Protein AF-A0A7N0SZL1-F1 (afdb_monomer)

Secondary structure (DSSP, 8-state):
----TTS-EE-HHHHHHHHHHHHH---SEEEEEEEGGGTEEEEEEEE-TT--HHHHHHTS-SSS-EEEEEEEEEE-TTS-EEEEEEEEEE-------

Radius of gyration: 15.16 Å; Cα contacts (8 Å, |Δi|>4): 162; chains: 1; bounding box: 48×30×41 Å

pLDDT: mean 91.43, std 12.47, range [45.03, 98.75]

Sequence (97 aa):
MANAVSGMAVNDECKLKFLELKAKRTYRFIVFKIDESVQQVRVEKLGGPDETYEDFSASLPADQCRYAVYDFNFITAENCQKSKIFFVSWYVITINA

Foldseek 3Di:
DPDDPPQQAEDVVVVVVVCCCVPPVQFQKWKWDQPVVNSYIDTPDTHGPPHDVVNVVVVQDQPDKIKMWGWDWDADPVRDIDTDIDIDTGDHDDDPD

Structure (mmCIF, N/CA/C/O backbone):
data_AF-A0A7N0SZL1-F1
#
_entry.id   AF-A0A7N0SZL1-F1
#
loop_
_atom_site.group_PDB
_atom_site.id
_atom_site.type_symbol
_atom_site.label_atom_id
_atom_site.label_alt_id
_atom_site.label_comp_id
_atom_site.label_asym_id
_atom_site.label_entity_id
_atom_site.label_seq_id
_atom_site.pdbx_PDB_ins_code
_atom_site.Cartn_x
_atom_site.Cartn_y
_atom_site.Cartn_z
_atom_site.occupancy
_atom_site.B_iso_or_equiv
_atom_site.auth_seq_id
_atom_site.auth_comp_id
_atom_site.auth_asym_id
_atom_site.auth_atom_id
_atom_site.pdbx_PDB_model_num
ATOM 1 N N . MET A 1 1 ? 5.135 14.121 16.309 1.00 45.03 1 MET A N 1
ATOM 2 C CA . MET A 1 1 ? 3.694 14.430 16.271 1.00 45.03 1 MET A CA 1
ATOM 3 C C . MET A 1 1 ? 3.317 14.807 14.850 1.00 45.03 1 MET A C 1
ATOM 5 O O . MET A 1 1 ? 3.878 15.759 14.323 1.00 45.03 1 MET A O 1
ATOM 9 N N . ALA A 1 2 ? 2.474 14.008 14.197 1.00 46.91 2 ALA A N 1
ATOM 10 C CA . ALA A 1 2 ? 1.852 14.385 12.932 1.00 46.91 2 ALA A CA 1
ATOM 11 C C . ALA A 1 2 ? 0.557 15.132 13.274 1.00 46.91 2 ALA A C 1
ATOM 13 O O . ALA A 1 2 ? -0.339 14.556 13.884 1.00 46.91 2 ALA A O 1
ATOM 14 N N . ASN A 1 3 ? 0.494 16.424 12.957 1.00 50.78 3 ASN A N 1
ATOM 15 C CA . ASN A 1 3 ? -0.671 17.249 13.260 1.00 50.78 3 ASN A CA 1
ATOM 16 C C . ASN A 1 3 ? -1.766 16.966 12.227 1.00 50.78 3 ASN A C 1
ATOM 18 O O . ASN A 1 3 ? -1.661 17.398 11.081 1.00 50.78 3 ASN A O 1
ATOM 22 N N . ALA A 1 4 ? -2.810 16.246 12.634 1.00 53.69 4 ALA A N 1
ATOM 23 C CA . ALA A 1 4 ? -4.051 16.159 11.882 1.00 53.69 4 ALA A CA 1
ATOM 24 C C . ALA A 1 4 ? -5.002 17.260 12.357 1.00 53.69 4 ALA A C 1
ATOM 26 O O . ALA A 1 4 ? -5.393 17.303 13.520 1.00 53.69 4 ALA A O 1
ATOM 27 N N . VAL A 1 5 ? -5.371 18.155 11.444 1.00 57.47 5 VAL A N 1
ATOM 28 C CA . VAL A 1 5 ? -6.250 19.309 11.706 1.00 57.47 5 VAL A CA 1
ATOM 29 C C . VAL A 1 5 ? -7.720 18.888 11.931 1.00 57.47 5 VAL A C 1
ATOM 31 O O . VAL A 1 5 ? -8.530 19.702 12.355 1.00 57.47 5 VAL A O 1
ATOM 34 N N . SER A 1 6 ? -8.071 17.610 11.718 1.00 61.25 6 SER A N 1
ATOM 35 C CA . SER A 1 6 ? -9.443 17.073 11.797 1.00 61.25 6 SER A CA 1
ATOM 36 C C . SER A 1 6 ? -9.721 16.112 12.968 1.00 61.25 6 SER A C 1
ATOM 38 O O . SER A 1 6 ? -10.780 15.493 12.997 1.00 61.25 6 SER A O 1
ATOM 40 N N . GLY A 1 7 ? -8.791 15.936 13.915 1.00 77.06 7 GLY A N 1
ATOM 41 C C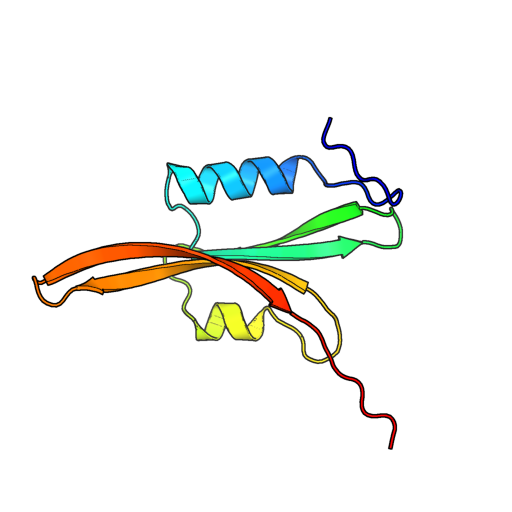A . GLY A 1 7 ? -8.938 14.973 15.025 1.00 77.06 7 GLY A CA 1
ATOM 42 C C . GLY A 1 7 ? -8.642 13.509 14.660 1.00 77.06 7 GLY A C 1
ATOM 43 O O . GLY A 1 7 ? -8.568 12.665 15.544 1.00 77.06 7 GLY A O 1
ATOM 44 N N . MET A 1 8 ? -8.400 13.207 13.379 1.00 87.69 8 MET A N 1
ATOM 45 C CA . MET A 1 8 ? -8.017 11.873 12.906 1.00 87.69 8 MET A CA 1
ATOM 46 C C . MET A 1 8 ? -6.512 11.636 13.092 1.00 87.69 8 MET A C 1
ATOM 48 O O . MET A 1 8 ? -5.701 12.136 12.314 1.00 87.69 8 MET A O 1
ATOM 52 N N . ALA A 1 9 ? -6.110 10.875 14.106 1.00 92.06 9 ALA A N 1
ATOM 53 C CA . ALA A 1 9 ? -4.704 10.561 14.340 1.00 92.06 9 ALA A CA 1
ATOM 54 C C . ALA A 1 9 ? -4.135 9.648 13.237 1.00 92.06 9 ALA A C 1
ATOM 56 O O . ALA A 1 9 ? -4.851 8.884 12.598 1.00 92.06 9 ALA A O 1
ATOM 57 N N . VAL A 1 10 ? -2.820 9.667 13.032 1.00 94.69 10 VAL A N 1
ATOM 58 C CA . VAL A 1 10 ? -2.136 8.672 12.191 1.00 94.69 10 VAL A CA 1
ATOM 59 C C . VAL A 1 10 ? -1.330 7.776 13.112 1.00 94.69 10 VAL A C 1
ATOM 61 O O . VAL A 1 10 ? -0.547 8.275 13.918 1.00 94.69 10 VAL A O 1
ATOM 64 N N . ASN A 1 11 ? -1.536 6.463 13.028 1.00 96.62 11 ASN A N 1
ATOM 65 C CA . ASN A 1 11 ? -0.718 5.516 13.771 1.00 96.62 11 ASN A CA 1
ATOM 66 C C . ASN A 1 11 ? 0.743 5.615 13.305 1.00 96.62 11 ASN A C 1
ATOM 68 O O . ASN A 1 11 ? 1.007 5.651 12.100 1.00 96.62 11 ASN A O 1
ATOM 72 N N . ASP A 1 12 ? 1.694 5.656 14.241 1.00 96.38 12 ASP A N 1
ATOM 73 C CA . ASP A 1 12 ? 3.120 5.800 13.922 1.00 96.38 12 ASP A CA 1
ATOM 74 C C . ASP A 1 12 ? 3.638 4.671 13.016 1.00 96.38 12 ASP A C 1
ATOM 76 O O . ASP A 1 12 ? 4.531 4.900 12.192 1.00 96.38 12 ASP A O 1
ATOM 80 N N . GLU A 1 13 ? 3.029 3.483 13.082 1.00 97.31 13 GLU A N 1
ATOM 81 C CA . GLU A 1 13 ? 3.331 2.372 12.182 1.00 97.31 13 GLU A CA 1
ATOM 82 C C . GLU A 1 13 ? 3.150 2.759 10.708 1.00 97.31 13 GLU A C 1
ATOM 84 O O . GLU A 1 13 ? 3.987 2.401 9.881 1.00 97.31 13 GLU A O 1
ATOM 89 N N . CYS A 1 14 ? 2.145 3.572 10.364 1.00 97.75 14 CYS A N 1
ATOM 90 C CA . CYS A 1 14 ? 1.924 4.012 8.985 1.00 97.75 14 CYS A CA 1
ATOM 91 C C . CYS A 1 14 ? 3.150 4.748 8.427 1.00 97.75 14 CYS A C 1
ATOM 93 O O . CYS A 1 14 ? 3.580 4.507 7.296 1.00 97.75 14 CYS A O 1
ATOM 95 N N . LYS A 1 15 ? 3.753 5.619 9.247 1.00 95.88 15 LYS A N 1
ATOM 96 C CA . LYS A 1 15 ? 4.968 6.352 8.884 1.00 95.88 15 LYS A CA 1
ATOM 97 C C . LYS A 1 15 ? 6.171 5.417 8.799 1.00 95.88 15 LYS A C 1
ATOM 99 O O . LYS A 1 15 ? 6.948 5.533 7.853 1.00 95.88 15 LYS A O 1
ATOM 104 N N . LEU A 1 16 ? 6.328 4.509 9.762 1.00 97.88 16 LEU A N 1
ATOM 105 C CA . LEU A 1 16 ? 7.433 3.547 9.773 1.00 97.88 16 LEU A CA 1
ATOM 106 C C . LEU A 1 16 ? 7.406 2.662 8.521 1.00 97.88 16 LEU A C 1
ATOM 108 O O . LEU A 1 16 ? 8.409 2.578 7.814 1.00 97.88 16 LEU A O 1
ATOM 112 N N . LYS A 1 17 ? 6.246 2.092 8.180 1.00 98.12 17 LYS A N 1
ATOM 113 C CA . LYS A 1 17 ? 6.084 1.229 7.004 1.00 98.12 17 LYS A CA 1
ATOM 114 C C . LYS A 1 17 ? 6.264 1.980 5.691 1.00 98.12 17 LYS A C 1
ATOM 116 O O . LYS A 1 17 ? 6.931 1.471 4.791 1.00 98.12 17 LYS A O 1
ATOM 121 N N . PHE A 1 18 ? 5.780 3.218 5.593 1.00 97.69 18 PHE A N 1
ATOM 122 C CA . PHE A 1 18 ? 6.066 4.061 4.432 1.00 97.69 18 PHE A CA 1
ATOM 123 C C . PHE A 1 18 ? 7.568 4.343 4.265 1.00 97.69 18 PHE A C 1
ATOM 125 O O . PHE A 1 18 ? 8.088 4.278 3.150 1.00 97.69 18 PHE A O 1
ATOM 132 N N . LEU A 1 19 ? 8.284 4.637 5.358 1.00 97.12 19 LEU A N 1
ATOM 133 C CA . LEU A 1 19 ? 9.732 4.858 5.316 1.00 97.12 19 LEU A CA 1
ATOM 134 C C . LEU A 1 19 ? 10.497 3.582 4.934 1.00 97.12 19 LEU A C 1
ATOM 136 O O . LEU A 1 19 ? 11.444 3.670 4.153 1.00 97.12 19 LEU A O 1
ATOM 140 N N . GLU A 1 20 ? 10.073 2.413 5.422 1.00 96.75 20 GLU A N 1
ATOM 141 C CA . GLU A 1 20 ? 10.613 1.111 5.009 1.00 96.75 20 GLU A CA 1
ATOM 142 C C . GLU A 1 20 ? 10.433 0.879 3.501 1.00 96.75 20 GLU A C 1
ATOM 144 O O . GLU A 1 20 ? 11.422 0.622 2.812 1.00 96.75 20 GLU A O 1
ATOM 149 N N . LEU A 1 21 ? 9.219 1.067 2.964 1.00 96.50 21 LEU A N 1
ATOM 150 C CA . LEU A 1 21 ? 8.954 0.972 1.522 1.00 96.50 21 LEU A CA 1
ATOM 151 C C . LEU A 1 21 ? 9.844 1.941 0.737 1.00 96.50 21 LEU A C 1
ATOM 153 O O . LEU A 1 21 ? 10.546 1.532 -0.185 1.00 96.50 21 LEU A O 1
ATOM 157 N N . LYS A 1 22 ? 9.866 3.221 1.124 1.00 94.81 22 LYS A N 1
ATOM 158 C CA . LYS A 1 22 ? 10.594 4.269 0.396 1.00 94.81 22 LYS A CA 1
ATOM 159 C C . LYS A 1 22 ? 12.105 4.033 0.370 1.00 94.81 22 LYS A C 1
ATOM 161 O O . LYS A 1 22 ? 12.736 4.281 -0.656 1.00 94.81 22 LYS A O 1
ATOM 166 N N . ALA A 1 23 ? 12.686 3.616 1.495 1.00 95.56 23 ALA A N 1
ATOM 167 C CA . ALA A 1 23 ? 14.133 3.475 1.631 1.00 95.56 23 ALA A CA 1
ATOM 168 C C . ALA A 1 23 ? 14.640 2.104 1.173 1.00 95.56 23 ALA A C 1
ATOM 170 O O . ALA A 1 23 ? 15.685 2.022 0.533 1.00 95.56 23 ALA A O 1
ATOM 171 N N . LYS A 1 24 ? 13.918 1.033 1.517 1.00 94.12 24 LYS A N 1
ATOM 172 C CA . LYS A 1 24 ? 14.385 -0.349 1.350 1.00 94.12 24 LYS A CA 1
ATOM 173 C C . LYS A 1 24 ? 13.637 -1.124 0.272 1.00 94.12 24 LYS A C 1
ATOM 175 O O . LYS A 1 24 ? 14.069 -2.222 -0.056 1.00 94.12 24 LYS A O 1
ATOM 180 N N . ARG A 1 25 ? 12.538 -0.584 -0.271 1.00 91.12 25 ARG A N 1
ATOM 181 C CA . ARG A 1 25 ? 11.708 -1.253 -1.291 1.00 91.12 25 ARG A CA 1
ATOM 182 C C . ARG A 1 25 ? 11.177 -2.613 -0.817 1.00 91.12 25 ARG A C 1
ATOM 184 O O . ARG A 1 25 ? 11.033 -3.538 -1.606 1.00 91.12 25 ARG A O 1
ATOM 191 N N . THR A 1 26 ? 10.901 -2.731 0.486 1.00 91.50 26 THR A N 1
ATOM 192 C CA . THR A 1 26 ? 10.477 -3.981 1.148 1.00 91.50 26 THR A CA 1
ATOM 193 C C . THR A 1 26 ? 9.049 -4.402 0.828 1.00 91.50 26 THR A C 1
ATOM 195 O O . THR A 1 26 ? 8.707 -5.561 1.029 1.00 91.50 26 THR A O 1
ATOM 198 N N . TYR A 1 27 ? 8.218 -3.473 0.356 1.00 96.56 27 TYR A N 1
ATOM 199 C CA . TYR A 1 27 ? 6.807 -3.704 0.064 1.00 96.56 27 TYR A CA 1
ATOM 200 C C . TYR A 1 27 ? 6.479 -3.162 -1.329 1.00 96.56 27 TYR A C 1
ATOM 202 O O . TYR A 1 27 ? 6.963 -2.088 -1.694 1.00 96.56 27 TYR A O 1
ATOM 210 N N . ARG A 1 28 ? 5.641 -3.875 -2.091 1.00 96.69 28 ARG A N 1
ATOM 211 C CA . ARG A 1 28 ? 5.064 -3.373 -3.35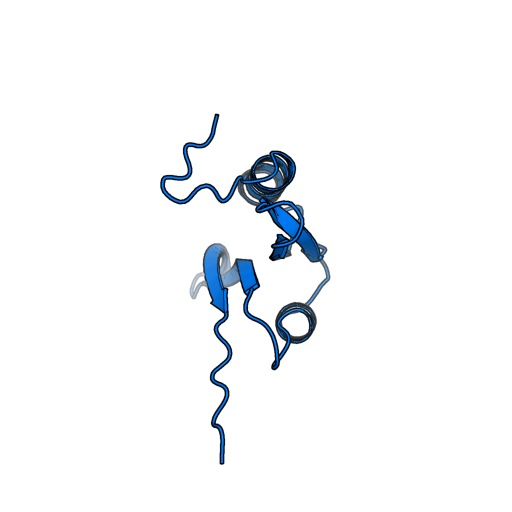1 1.00 96.69 28 ARG A CA 1
ATOM 212 C C . ARG A 1 28 ? 3.985 -2.343 -3.098 1.00 96.69 28 ARG A C 1
ATOM 214 O O . ARG A 1 28 ? 3.880 -1.369 -3.838 1.00 96.69 28 ARG A O 1
ATOM 221 N N . PHE A 1 29 ? 3.211 -2.535 -2.038 1.00 98.50 29 PHE A N 1
ATOM 222 C CA . PHE A 1 29 ? 2.187 -1.589 -1.640 1.00 98.50 29 PHE A CA 1
ATOM 223 C C . PHE A 1 29 ? 1.924 -1.620 -0.141 1.00 98.50 29 PHE A C 1
ATOM 225 O O . PHE A 1 29 ? 2.273 -2.565 0.562 1.00 98.50 29 PHE A O 1
ATOM 232 N N . ILE A 1 30 ? 1.291 -0.564 0.349 1.00 98.75 30 ILE A N 1
ATOM 233 C CA . ILE A 1 30 ? 0.757 -0.467 1.703 1.00 98.75 30 ILE A CA 1
ATOM 234 C C . ILE A 1 30 ? -0.675 0.024 1.566 1.00 98.75 30 ILE A C 1
ATOM 236 O O . ILE A 1 30 ? -0.889 1.068 0.951 1.00 98.75 30 ILE A O 1
ATOM 240 N N . VAL A 1 31 ? -1.635 -0.698 2.139 1.00 98.69 31 VAL A N 1
ATOM 241 C CA . VAL A 1 31 ? -3.024 -0.243 2.258 1.00 98.69 31 VAL A CA 1
ATOM 242 C C . VAL A 1 31 ? -3.243 0.278 3.668 1.00 98.69 31 VAL A C 1
ATOM 244 O O . VAL A 1 31 ? -2.863 -0.361 4.652 1.00 98.69 31 VAL A O 1
ATOM 247 N N . PHE A 1 32 ? -3.856 1.450 3.757 1.00 98.44 32 PHE A N 1
ATOM 248 C CA . PHE A 1 32 ? -4.247 2.104 4.990 1.00 98.44 32 PHE A CA 1
ATOM 249 C C . PHE A 1 32 ? -5.765 2.204 5.058 1.00 98.44 32 PHE A C 1
ATOM 251 O O . PHE A 1 32 ? -6.431 2.557 4.078 1.00 98.44 32 PHE A O 1
ATOM 258 N N . LYS A 1 33 ? -6.295 1.984 6.256 1.00 96.81 33 LYS A N 1
ATOM 259 C CA . LYS A 1 33 ? -7.703 2.207 6.570 1.00 96.81 33 LYS A CA 1
ATOM 260 C C . LYS A 1 33 ? -7.853 3.294 7.622 1.00 96.81 33 LYS A C 1
ATOM 262 O O . LYS A 1 33 ? -6.965 3.498 8.453 1.00 96.81 33 LYS A O 1
ATOM 267 N N . ILE A 1 34 ? -8.994 3.966 7.589 1.00 94.56 34 ILE A N 1
ATOM 268 C CA . ILE A 1 34 ? -9.452 4.800 8.693 1.00 94.56 34 ILE A CA 1
ATOM 269 C C . ILE A 1 34 ? -10.192 3.879 9.659 1.00 94.56 34 ILE A C 1
ATOM 271 O O . ILE A 1 34 ? -11.169 3.240 9.282 1.00 94.56 34 ILE A O 1
ATOM 275 N N . ASP A 1 35 ? -9.708 3.789 10.891 1.00 93.69 35 ASP A N 1
ATOM 276 C CA . ASP A 1 35 ? -10.422 3.144 11.982 1.00 93.69 35 ASP A CA 1
ATOM 277 C C . ASP A 1 35 ? -11.200 4.218 12.746 1.00 93.69 35 ASP A C 1
ATOM 279 O O . ASP A 1 35 ? -10.650 4.934 13.588 1.00 93.69 35 ASP A O 1
ATOM 283 N N . GLU A 1 36 ? -12.476 4.372 12.394 1.00 91.31 36 GLU A N 1
ATOM 284 C CA . GLU A 1 36 ? -13.352 5.393 12.977 1.00 91.31 36 GLU A CA 1
ATOM 285 C C . GLU A 1 36 ? -13.574 5.183 14.477 1.00 91.31 36 GLU A C 1
ATOM 287 O O . GLU A 1 36 ? -13.739 6.161 15.204 1.00 91.31 36 GLU A O 1
ATOM 292 N N . SER A 1 37 ? -13.498 3.936 14.959 1.00 92.50 37 SER A N 1
ATOM 293 C CA . SER A 1 37 ? -13.724 3.603 16.372 1.00 92.50 37 SER A CA 1
ATOM 294 C C . SER A 1 37 ? -12.707 4.263 17.306 1.00 92.50 37 SER A C 1
ATOM 296 O O . SER A 1 37 ? -13.029 4.625 18.436 1.00 92.50 37 SER A O 1
ATOM 298 N N . VAL A 1 38 ? -11.484 4.462 16.812 1.00 92.06 38 VAL A N 1
ATOM 299 C CA . VAL A 1 38 ? -10.378 5.097 17.538 1.00 92.06 38 VAL A CA 1
ATOM 300 C C . VAL A 1 38 ? -9.902 6.385 16.866 1.00 92.06 38 VAL A C 1
ATOM 302 O O . VAL A 1 38 ? -8.844 6.898 17.223 1.00 92.06 38 VAL 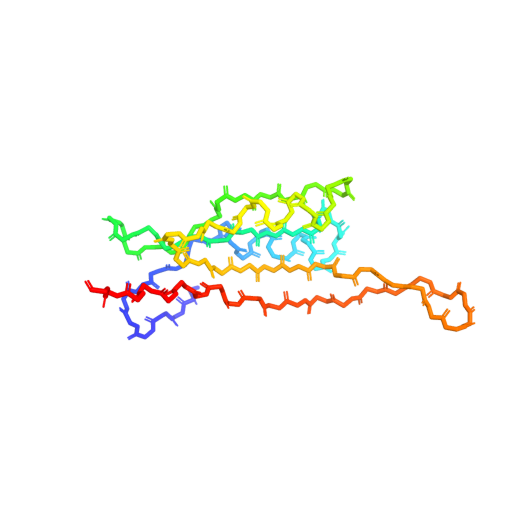A O 1
ATOM 305 N N . GLN A 1 39 ? -10.652 6.874 15.870 1.00 92.44 39 GLN A N 1
ATOM 306 C CA . GLN A 1 39 ? -10.301 8.017 15.024 1.00 92.44 39 GLN A CA 1
ATOM 307 C C . GLN A 1 39 ? -8.824 7.997 14.601 1.00 92.44 39 GLN A C 1
ATOM 309 O O . GLN A 1 39 ? -8.088 8.968 14.797 1.00 92.44 39 GLN A O 1
ATOM 314 N N . GLN A 1 40 ? -8.376 6.870 14.032 1.00 95.00 40 GLN A N 1
ATOM 315 C CA . GLN A 1 40 ? -6.978 6.693 13.651 1.00 95.00 40 GLN A CA 1
ATOM 316 C C . GLN A 1 40 ? -6.796 6.032 12.279 1.00 95.00 40 GLN A C 1
ATOM 318 O O . GLN A 1 40 ? -7.394 5.003 11.983 1.00 95.00 40 GLN A O 1
ATOM 323 N N . VAL A 1 41 ? -5.876 6.554 11.466 1.00 96.19 41 VAL A N 1
ATOM 324 C CA . VAL A 1 41 ? -5.372 5.875 10.263 1.00 96.19 41 VAL A CA 1
ATOM 325 C C . VAL A 1 41 ? -4.405 4.768 10.670 1.00 96.19 41 VAL A C 1
ATOM 327 O O . VAL A 1 41 ? -3.427 5.031 11.375 1.00 96.19 41 VAL A O 1
ATOM 330 N N . ARG A 1 42 ? -4.643 3.544 10.196 1.00 97.50 42 ARG A N 1
ATOM 33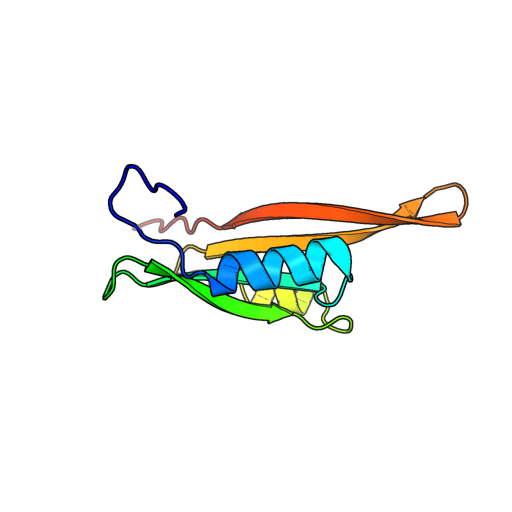1 C CA . ARG A 1 42 ? -3.834 2.355 10.501 1.00 97.50 42 ARG A CA 1
ATOM 332 C C . ARG A 1 42 ? -3.427 1.619 9.232 1.00 97.50 42 ARG A C 1
ATOM 334 O O . ARG A 1 42 ? -4.101 1.722 8.209 1.00 97.50 42 ARG A O 1
ATOM 341 N N . VAL A 1 43 ? -2.341 0.855 9.318 1.00 98.31 43 VAL A N 1
ATOM 342 C CA . VAL A 1 43 ? -1.978 -0.115 8.281 1.00 98.31 43 VAL A CA 1
ATOM 343 C C . VAL A 1 43 ? -3.032 -1.220 8.279 1.00 98.31 43 VAL A C 1
ATOM 345 O O . VAL A 1 43 ? -3.353 -1.785 9.321 1.00 98.31 43 VAL A O 1
ATOM 348 N N . GLU A 1 44 ? -3.593 -1.500 7.111 1.00 98.31 44 GLU A N 1
ATOM 349 C CA . GLU A 1 44 ? -4.493 -2.631 6.896 1.00 98.31 44 GLU A CA 1
ATOM 350 C C . GLU A 1 44 ? -3.750 -3.810 6.270 1.00 98.31 44 GLU A C 1
ATOM 352 O O . GLU A 1 44 ? -3.906 -4.940 6.725 1.00 98.31 44 GLU A O 1
ATOM 357 N N . LYS A 1 45 ? -2.913 -3.546 5.259 1.00 98.44 45 LYS A N 1
ATOM 358 C CA . LYS A 1 45 ? -2.135 -4.580 4.573 1.00 98.44 45 LYS A CA 1
ATOM 359 C C . LYS A 1 45 ? -0.778 -4.056 4.120 1.00 98.44 45 LYS A C 1
ATOM 361 O O . LYS A 1 45 ? -0.657 -2.921 3.656 1.00 98.44 45 LYS A O 1
ATOM 366 N N . LEU A 1 46 ? 0.228 -4.919 4.214 1.00 98.56 46 LEU A N 1
ATOM 367 C CA . LEU A 1 46 ? 1.535 -4.750 3.586 1.00 98.56 46 LEU A CA 1
ATOM 368 C C . LEU A 1 46 ? 1.634 -5.755 2.442 1.00 98.56 46 LEU A C 1
ATOM 370 O O . LEU A 1 46 ? 1.555 -6.954 2.686 1.00 98.56 46 LEU A O 1
ATOM 374 N N . GLY A 1 47 ? 1.777 -5.254 1.218 1.00 98.00 47 GLY A N 1
ATOM 375 C CA . GLY A 1 47 ? 1.986 -6.067 0.029 1.00 98.00 47 GLY A CA 1
ATOM 376 C C . GLY A 1 47 ? 3.457 -6.436 -0.114 1.00 98.00 47 GLY A C 1
ATOM 377 O O . GLY A 1 47 ? 4.294 -5.537 -0.237 1.00 98.00 47 GLY A O 1
ATOM 378 N N . GLY A 1 48 ? 3.788 -7.725 -0.093 1.00 96.69 48 GLY A N 1
ATOM 379 C CA . GLY A 1 48 ? 5.162 -8.217 -0.233 1.00 96.69 48 GLY A CA 1
ATOM 380 C C . GLY A 1 48 ? 5.819 -7.864 -1.581 1.00 96.69 48 GLY A C 1
ATOM 381 O O . GLY A 1 48 ? 5.145 -7.396 -2.499 1.00 96.69 48 GLY A O 1
ATOM 382 N N . PRO A 1 49 ? 7.140 -8.078 -1.738 1.00 92.88 49 PRO A N 1
ATOM 383 C CA . PRO A 1 49 ? 7.863 -7.803 -2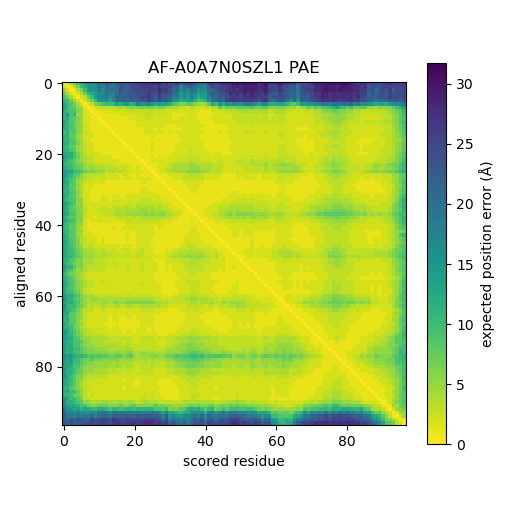.988 1.00 92.88 49 PRO A CA 1
ATOM 384 C C . PRO A 1 49 ? 7.370 -8.636 -4.186 1.00 92.88 49 PRO A C 1
ATOM 386 O O . PRO A 1 49 ? 7.524 -8.191 -5.331 1.00 92.88 49 PRO A O 1
ATOM 389 N N . ASP A 1 50 ? 6.777 -9.798 -3.900 1.00 93.3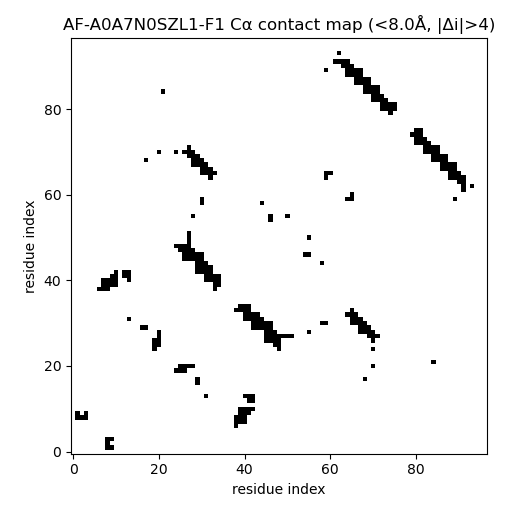8 50 ASP A N 1
ATOM 390 C CA . ASP A 1 50 ? 6.276 -10.775 -4.871 1.00 93.38 50 ASP A CA 1
ATOM 391 C C . ASP A 1 50 ? 4.771 -10.627 -5.157 1.00 93.38 50 ASP A C 1
ATOM 393 O O . ASP A 1 50 ? 4.248 -11.305 -6.037 1.00 93.38 50 ASP A O 1
ATOM 397 N N . GLU A 1 51 ? 4.069 -9.740 -4.439 1.00 96.25 51 GLU A N 1
ATOM 398 C CA . GLU A 1 51 ? 2.654 -9.464 -4.703 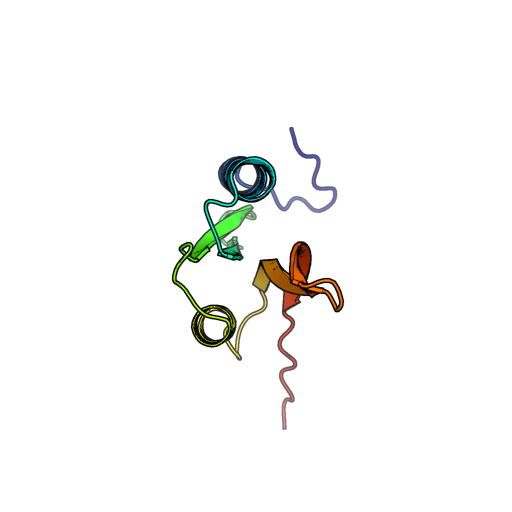1.00 96.25 51 GLU A CA 1
ATOM 399 C C . GLU A 1 51 ? 2.478 -8.589 -5.953 1.00 96.25 51 GLU A C 1
ATOM 401 O O . GLU A 1 51 ? 3.255 -7.671 -6.242 1.00 96.25 51 GLU A O 1
ATOM 406 N N . THR A 1 52 ? 1.426 -8.898 -6.700 1.00 95.25 52 THR A N 1
ATOM 407 C CA . THR A 1 52 ? 1.121 -8.351 -8.022 1.00 95.25 52 THR A CA 1
ATOM 408 C C . THR A 1 52 ? 0.231 -7.105 -7.953 1.00 95.25 52 THR A C 1
ATOM 410 O O . THR A 1 52 ? -0.194 -6.653 -6.885 1.00 95.25 52 THR A O 1
ATOM 413 N N . TYR A 1 53 ? -0.053 -6.507 -9.115 1.00 94.94 53 TYR A N 1
ATOM 414 C CA . TYR A 1 53 ? -1.060 -5.450 -9.209 1.00 94.94 53 TYR A CA 1
ATOM 415 C C . TYR A 1 53 ? -2.461 -5.984 -8.876 1.00 94.94 53 TYR A C 1
ATOM 417 O O . TYR A 1 53 ? -3.242 -5.298 -8.220 1.00 94.94 53 TYR A O 1
ATOM 425 N N . GLU A 1 54 ? -2.759 -7.217 -9.272 1.00 97.06 54 GLU A N 1
ATOM 426 C CA . GLU A 1 54 ? -4.012 -7.898 -8.979 1.00 97.06 54 GLU A CA 1
ATOM 427 C C . GLU A 1 54 ? -4.191 -8.055 -7.461 1.00 97.06 54 GLU A C 1
ATOM 429 O O . GLU A 1 54 ? -5.239 -7.680 -6.933 1.00 97.06 54 GLU A O 1
ATOM 434 N N . ASP A 1 55 ? -3.144 -8.470 -6.739 1.00 98.00 55 ASP A N 1
ATOM 435 C CA . ASP A 1 55 ? -3.157 -8.575 -5.270 1.00 98.00 55 ASP A CA 1
ATOM 436 C C . ASP A 1 55 ? -3.375 -7.219 -4.585 1.00 98.00 55 ASP A C 1
ATOM 438 O O . ASP A 1 55 ? -4.093 -7.118 -3.580 1.00 98.00 55 ASP A O 1
ATOM 442 N N . PHE A 1 56 ? -2.780 -6.156 -5.135 1.00 97.88 56 PHE A N 1
ATOM 443 C CA . PHE A 1 56 ? -3.035 -4.789 -4.689 1.00 97.88 56 PHE A CA 1
ATOM 444 C C . PHE A 1 56 ? -4.497 -4.398 -4.909 1.00 97.88 56 PHE A C 1
ATOM 446 O O . PHE A 1 56 ? -5.152 -3.939 -3.975 1.00 97.88 56 PHE A O 1
ATOM 453 N N . SER A 1 57 ? -5.020 -4.614 -6.117 1.00 96.56 57 SER A N 1
ATOM 454 C CA . SER A 1 57 ? -6.393 -4.255 -6.478 1.00 96.56 57 SER A CA 1
ATOM 455 C C . SER A 1 57 ? -7.431 -5.002 -5.636 1.00 96.56 57 SER A C 1
ATOM 457 O O . SER A 1 57 ? -8.381 -4.389 -5.160 1.00 96.56 57 SER A O 1
ATOM 459 N N . ALA A 1 58 ? -7.196 -6.283 -5.335 1.00 97.31 58 ALA A N 1
ATOM 460 C CA . ALA A 1 58 ? -8.045 -7.085 -4.456 1.00 97.31 58 ALA A CA 1
ATOM 461 C C . ALA A 1 58 ? -8.041 -6.590 -2.998 1.00 97.31 58 ALA A C 1
ATOM 463 O O . ALA A 1 58 ? -8.933 -6.922 -2.221 1.00 97.31 58 ALA A O 1
ATOM 464 N N . SER A 1 59 ? -7.045 -5.782 -2.626 1.00 97.75 59 SER A N 1
ATOM 465 C CA . SER A 1 59 ? -6.945 -5.148 -1.309 1.00 97.75 59 SER A CA 1
ATOM 466 C C . SER A 1 59 ? -7.679 -3.797 -1.241 1.00 97.75 59 SER A C 1
ATOM 468 O O . SER A 1 59 ? -7.665 -3.154 -0.193 1.00 97.75 59 SER A O 1
ATOM 470 N N . LEU A 1 60 ? -8.304 -3.352 -2.339 1.00 96.94 60 LEU A N 1
ATOM 471 C CA . LEU A 1 60 ? -9.122 -2.140 -2.417 1.00 96.94 60 LEU A CA 1
ATOM 472 C C . LEU A 1 60 ? -10.607 -2.535 -2.527 1.00 96.94 60 LEU A C 1
ATOM 474 O O . LEU A 1 60 ? -11.078 -2.879 -3.612 1.00 96.94 60 LEU A O 1
ATOM 478 N N . PRO A 1 61 ? -11.356 -2.528 -1.413 1.00 94.25 61 PRO A N 1
ATOM 479 C CA . PRO A 1 61 ? -12.709 -3.063 -1.388 1.00 94.25 61 PRO A CA 1
ATOM 480 C C . PRO A 1 61 ? -13.711 -2.127 -2.080 1.00 94.25 61 PRO A C 1
ATOM 482 O O . PRO A 1 61 ? -13.576 -0.905 -2.048 1.00 94.25 61 PRO A O 1
ATOM 485 N N . ALA A 1 62 ? -14.743 -2.697 -2.701 1.00 92.69 62 ALA A N 1
ATOM 486 C CA . ALA A 1 62 ? -15.737 -1.947 -3.474 1.00 92.69 62 ALA A CA 1
ATOM 487 C C . ALA A 1 62 ? -16.801 -1.237 -2.618 1.00 92.69 62 ALA A C 1
ATOM 489 O O . ALA A 1 62 ? -17.622 -0.513 -3.166 1.00 92.69 62 ALA A O 1
ATOM 490 N N . ASP A 1 63 ? -16.810 -1.451 -1.304 1.00 91.38 63 ASP A N 1
ATOM 491 C CA . ASP A 1 63 ? -17.802 -0.936 -0.355 1.00 91.38 63 ASP A CA 1
ATOM 492 C C . ASP A 1 63 ? -17.213 0.062 0.657 1.00 91.38 63 ASP A C 1
ATOM 494 O O . ASP A 1 63 ? -17.959 0.715 1.385 1.00 91.38 63 ASP A O 1
ATOM 498 N N . GLN A 1 64 ? -15.884 0.212 0.711 1.00 92.00 64 GLN A N 1
ATOM 499 C CA . GLN A 1 64 ? -15.220 1.114 1.646 1.00 92.00 64 GLN A CA 1
ATOM 500 C C . GLN A 1 64 ? -14.017 1.838 1.032 1.00 92.00 64 GLN A C 1
ATOM 502 O O . GLN A 1 64 ? -13.212 1.269 0.296 1.00 92.00 64 GLN A O 1
ATOM 507 N N . CYS A 1 65 ? -13.834 3.101 1.414 1.00 95.44 65 CYS A N 1
ATOM 508 C CA . CYS A 1 65 ? -12.683 3.894 0.988 1.00 95.44 65 CYS A CA 1
ATOM 509 C C . CYS A 1 65 ? -11.379 3.406 1.637 1.00 95.44 65 CYS A C 1
ATOM 511 O O . CYS A 1 65 ? -11.370 2.912 2.771 1.00 95.44 65 CYS A O 1
ATOM 513 N N . ARG A 1 66 ? -10.258 3.600 0.936 1.00 97.56 66 ARG A N 1
ATOM 514 C CA . ARG A 1 66 ? -8.902 3.301 1.422 1.00 97.56 66 ARG A CA 1
ATOM 515 C C . ARG A 1 66 ? -7.911 4.360 0.962 1.00 97.56 66 ARG A C 1
ATOM 517 O O . ARG A 1 66 ? -8.108 5.028 -0.049 1.00 97.56 66 ARG A O 1
ATOM 524 N N . TYR A 1 67 ? -6.805 4.474 1.683 1.00 98.06 67 TYR A N 1
ATOM 525 C CA . TYR A 1 67 ? -5.599 5.095 1.143 1.00 98.06 67 TYR A CA 1
ATOM 526 C C . TYR A 1 67 ? -4.574 4.009 0.879 1.00 98.06 67 TYR A C 1
ATOM 528 O O . TYR A 1 67 ? -4.531 3.011 1.592 1.00 98.06 67 TYR A O 1
ATOM 536 N N . ALA A 1 68 ? -3.715 4.209 -0.107 1.00 98.56 68 ALA A N 1
ATOM 537 C CA . ALA A 1 68 ? -2.612 3.302 -0.333 1.00 98.56 68 ALA A CA 1
ATOM 538 C C . ALA A 1 68 ? -1.366 4.022 -0.833 1.00 98.56 68 ALA A C 1
ATOM 540 O O . ALA A 1 68 ? -1.418 5.115 -1.396 1.00 98.56 68 ALA A O 1
ATOM 541 N N . VAL A 1 69 ? -0.228 3.376 -0.629 1.00 98.38 69 VAL A N 1
ATOM 542 C CA . VAL A 1 69 ? 1.024 3.697 -1.305 1.00 98.38 69 VAL A CA 1
ATOM 543 C C . VAL A 1 69 ? 1.371 2.509 -2.184 1.00 98.38 69 VAL A C 1
ATOM 545 O O . VAL A 1 69 ? 1.365 1.386 -1.695 1.00 98.38 69 VAL A O 1
ATOM 548 N N . TYR A 1 70 ? 1.679 2.749 -3.453 1.00 98.19 70 TYR A N 1
ATOM 549 C CA . TYR A 1 70 ? 2.027 1.712 -4.421 1.00 98.19 70 TYR A CA 1
ATOM 550 C C . TYR A 1 70 ? 3.355 2.057 -5.099 1.00 98.19 70 TYR A C 1
ATOM 552 O O . TYR A 1 70 ? 3.504 3.146 -5.653 1.00 98.19 70 TYR A O 1
ATOM 560 N N . ASP A 1 71 ? 4.330 1.154 -5.044 1.00 96.88 71 ASP A N 1
ATOM 561 C CA . ASP A 1 71 ? 5.633 1.317 -5.685 1.00 96.88 71 ASP A CA 1
ATOM 562 C C . ASP A 1 71 ? 5.646 0.638 -7.057 1.00 96.88 71 ASP A C 1
ATOM 564 O O . ASP A 1 71 ? 5.913 -0.557 -7.193 1.00 96.88 71 ASP A O 1
ATOM 568 N N . PHE A 1 72 ? 5.315 1.414 -8.088 1.00 94.62 72 PHE A N 1
ATOM 569 C CA . PHE A 1 72 ? 5.190 0.921 -9.453 1.00 94.62 72 PHE A CA 1
ATOM 570 C C . PHE A 1 72 ? 6.559 0.806 -10.116 1.00 94.62 72 PHE A C 1
ATOM 572 O O . PHE A 1 72 ? 7.211 1.817 -10.402 1.00 94.62 72 PHE A O 1
ATOM 579 N N . ASN A 1 73 ? 6.962 -0.427 -10.412 1.00 92.38 73 ASN A N 1
ATOM 580 C CA . ASN A 1 73 ? 8.156 -0.714 -11.193 1.00 92.38 73 ASN A CA 1
ATOM 581 C C . ASN A 1 73 ? 7.864 -0.673 -12.689 1.00 92.38 73 ASN A C 1
ATOM 583 O O . ASN A 1 73 ? 6.849 -1.185 -13.151 1.00 92.38 73 ASN A O 1
ATOM 587 N N . PHE A 1 74 ? 8.806 -0.136 -13.452 1.00 93.81 74 PHE A N 1
ATOM 588 C CA . PHE A 1 74 ? 8.768 -0.143 -14.906 1.00 93.81 74 PHE A CA 1
ATOM 589 C C . PHE A 1 74 ? 10.183 -0.192 -15.475 1.00 93.81 74 PHE A C 1
ATOM 591 O O . PHE A 1 74 ? 11.154 0.216 -14.831 1.00 93.81 74 PHE A O 1
ATOM 598 N N . ILE A 1 75 ? 10.291 -0.690 -16.700 1.00 96.56 75 ILE A N 1
ATOM 599 C CA . ILE A 1 75 ? 11.536 -0.713 -17.464 1.00 96.56 75 ILE A CA 1
ATOM 600 C C . ILE A 1 75 ? 11.461 0.429 -18.477 1.00 96.56 75 ILE A C 1
ATOM 602 O O . ILE A 1 75 ? 10.445 0.597 -19.152 1.00 96.56 75 ILE A O 1
ATOM 606 N N . THR A 1 76 ? 12.496 1.264 -18.542 1.00 96.31 76 THR A N 1
ATOM 607 C CA . THR A 1 76 ? 12.557 2.348 -19.531 1.00 96.31 76 THR A CA 1
ATOM 608 C C . THR A 1 76 ? 12.968 1.828 -20.908 1.00 96.31 76 THR A C 1
ATOM 610 O O . THR A 1 76 ? 13.416 0.692 -21.043 1.00 96.31 76 THR A O 1
ATOM 613 N N . ALA A 1 77 ? 12.852 2.668 -21.940 1.00 96.75 77 ALA A N 1
ATOM 614 C CA . ALA A 1 77 ? 13.280 2.319 -23.297 1.00 96.75 77 ALA A CA 1
ATOM 615 C C . ALA A 1 77 ? 14.771 1.928 -23.370 1.00 96.75 77 ALA A C 1
ATOM 617 O O . ALA A 1 77 ? 15.163 1.128 -24.211 1.00 96.75 77 ALA A O 1
ATOM 618 N N . GLU A 1 78 ? 15.591 2.442 -22.450 1.00 97.25 78 GLU A N 1
ATOM 619 C CA . GLU A 1 78 ? 17.018 2.124 -22.319 1.00 97.25 78 GLU A CA 1
ATOM 620 C C . GLU A 1 78 ? 17.287 0.834 -21.520 1.00 97.25 78 GLU A C 1
ATOM 622 O O . GLU A 1 78 ? 18.422 0.583 -21.124 1.00 97.25 78 GLU A O 1
ATOM 627 N N . ASN A 1 79 ? 16.257 0.023 -21.252 1.00 95.81 79 ASN A N 1
ATOM 628 C CA . ASN A 1 79 ? 16.334 -1.203 -20.454 1.00 95.81 79 ASN A CA 1
ATOM 629 C C . ASN A 1 79 ? 16.802 -0.979 -18.999 1.00 95.81 79 ASN A C 1
ATOM 631 O O . ASN A 1 79 ? 17.397 -1.856 -18.373 1.00 95.81 79 ASN A O 1
ATOM 635 N N . CYS A 1 80 ? 16.520 0.200 -18.437 1.00 97.06 80 CYS A N 1
ATOM 636 C CA . CYS A 1 80 ? 16.811 0.510 -17.040 1.00 97.06 80 CYS A CA 1
ATOM 637 C C . CYS A 1 80 ? 15.578 0.269 -16.167 1.00 97.06 80 CYS A C 1
ATOM 639 O O . CYS A 1 80 ? 14.512 0.838 -16.413 1.00 97.06 80 CYS A O 1
ATOM 641 N N . GLN A 1 81 ? 15.736 -0.508 -15.096 1.00 94.69 81 GLN A N 1
ATOM 642 C CA . GLN A 1 81 ? 14.685 -0.678 -14.096 1.00 94.69 81 GLN A CA 1
ATOM 643 C C . GLN A 1 81 ? 14.543 0.598 -13.258 1.00 94.69 81 GLN A C 1
ATOM 645 O O . GLN A 1 81 ? 15.504 1.087 -12.660 1.00 94.69 81 GLN A O 1
ATOM 650 N N . LYS A 1 82 ? 13.327 1.141 -13.209 1.00 94.94 82 LYS A N 1
ATOM 651 C CA . LYS A 1 82 ? 12.958 2.295 -12.386 1.00 94.94 82 LYS A CA 1
ATOM 652 C C . LYS A 1 82 ? 11.685 1.997 -11.605 1.00 94.94 82 LYS A C 1
ATOM 654 O O . LYS A 1 82 ? 10.934 1.081 -11.925 1.00 94.94 82 LYS A O 1
ATOM 659 N N . SER A 1 83 ? 11.444 2.802 -10.579 1.00 94.56 83 SER A N 1
ATOM 660 C CA . SER A 1 83 ? 10.250 2.712 -9.742 1.00 94.56 83 SER A CA 1
ATOM 661 C C . SER A 1 83 ? 9.693 4.104 -9.459 1.00 94.56 83 SER A C 1
ATOM 663 O O . SER A 1 83 ? 10.473 5.039 -9.235 1.00 94.56 83 SER A O 1
ATOM 665 N N . LYS A 1 84 ? 8.371 4.247 -9.407 1.00 95.62 84 LYS A N 1
ATOM 666 C CA . LYS A 1 84 ? 7.691 5.460 -8.940 1.00 95.62 84 LYS A CA 1
ATOM 667 C C . LYS A 1 84 ? 6.704 5.104 -7.838 1.00 95.62 84 LYS A C 1
ATOM 669 O O . LYS A 1 84 ? 5.856 4.238 -8.014 1.00 95.62 84 LYS A O 1
ATOM 674 N N . ILE A 1 85 ? 6.798 5.835 -6.732 1.00 97.31 85 ILE A N 1
ATOM 675 C CA . ILE A 1 85 ? 5.860 5.712 -5.621 1.00 97.31 85 ILE A CA 1
ATOM 676 C C . ILE A 1 85 ? 4.632 6.568 -5.932 1.00 97.31 85 ILE A C 1
ATOM 678 O O . ILE A 1 85 ? 4.749 7.784 -6.096 1.00 97.31 85 ILE A O 1
ATOM 682 N N . PHE A 1 86 ? 3.469 5.931 -5.974 1.00 97.81 86 PHE A N 1
ATOM 683 C CA . PHE A 1 86 ? 2.168 6.570 -6.087 1.00 97.81 86 PHE A CA 1
ATOM 684 C C . PHE A 1 86 ? 1.461 6.566 -4.738 1.00 97.81 86 PHE A C 1
ATOM 686 O O . PHE A 1 86 ? 1.464 5.563 -4.026 1.00 97.81 86 PHE A O 1
ATOM 693 N N . PHE A 1 87 ? 0.836 7.689 -4.401 1.00 97.81 87 PHE A N 1
ATOM 694 C CA . PHE A 1 87 ? -0.161 7.746 -3.343 1.00 97.81 87 PHE A CA 1
ATOM 695 C C . PHE A 1 87 ? -1.540 7.637 -3.990 1.00 97.81 87 PHE A C 1
ATOM 697 O O . PHE A 1 87 ? -1.863 8.411 -4.890 1.00 97.81 87 PHE A O 1
ATOM 704 N N . VAL A 1 88 ? -2.323 6.660 -3.552 1.00 97.69 88 VAL A N 1
ATOM 705 C CA . VAL A 1 88 ? -3.645 6.345 -4.087 1.00 97.69 88 VAL A CA 1
ATOM 706 C C . VAL A 1 88 ? -4.679 6.689 -3.031 1.00 97.69 88 VAL A C 1
ATOM 708 O O . VAL A 1 88 ? -4.572 6.268 -1.879 1.00 97.69 88 VAL A O 1
ATOM 711 N N . SER A 1 89 ? -5.699 7.435 -3.436 1.00 96.81 89 SER A N 1
ATOM 712 C CA . SER A 1 89 ? -6.913 7.592 -2.651 1.00 96.81 89 SER A CA 1
ATOM 713 C C . SER A 1 89 ? -8.039 6.856 -3.361 1.00 96.81 89 SER A C 1
ATOM 715 O O . SER A 1 89 ? -8.426 7.214 -4.472 1.00 96.81 89 SER A O 1
ATOM 717 N N . TRP A 1 90 ? -8.477 5.763 -2.745 1.00 96.38 90 TRP A N 1
ATOM 718 C CA . TRP A 1 90 ? -9.520 4.889 -3.248 1.00 96.38 90 TRP A CA 1
ATOM 719 C C . TRP A 1 90 ? -10.856 5.320 -2.656 1.00 96.38 90 TRP A C 1
ATOM 721 O O . TRP A 1 90 ? -11.062 5.230 -1.442 1.00 96.38 90 TRP A O 1
ATOM 731 N N . TYR A 1 91 ? -11.746 5.790 -3.525 1.00 92.81 91 TYR A N 1
ATOM 732 C CA . TYR A 1 91 ? -13.086 6.223 -3.163 1.00 92.81 91 TYR A CA 1
ATOM 733 C C . TYR A 1 91 ? -14.115 5.290 -3.780 1.00 92.81 91 TYR A C 1
ATOM 735 O O . TYR A 1 91 ? -14.050 4.979 -4.968 1.00 92.81 91 TYR A O 1
ATOM 743 N N . VAL A 1 92 ? -15.089 4.898 -2.970 1.00 88.50 92 VAL A N 1
ATOM 744 C CA . VAL A 1 92 ? -16.249 4.136 -3.419 1.00 88.50 92 VAL A CA 1
ATOM 745 C C . VAL A 1 92 ? -17.388 5.105 -3.705 1.00 88.50 92 VAL A C 1
ATOM 747 O O . VAL A 1 92 ? -17.719 5.947 -2.871 1.00 88.50 92 VAL A O 1
ATOM 750 N N . ILE A 1 93 ? -17.991 4.987 -4.888 1.00 84.25 93 ILE A N 1
ATOM 751 C CA . ILE A 1 93 ? -19.204 5.723 -5.244 1.00 84.25 93 ILE A CA 1
ATOM 752 C C . ILE A 1 93 ? -20.383 4.774 -5.050 1.00 84.25 93 ILE A C 1
ATOM 754 O O . ILE A 1 93 ? -20.630 3.903 -5.883 1.00 84.25 93 ILE A O 1
ATOM 758 N N . THR A 1 94 ? -21.123 4.948 -3.960 1.00 72.69 94 THR A N 1
ATOM 759 C CA . THR A 1 94 ? -22.405 4.263 -3.782 1.00 72.69 94 THR A CA 1
ATOM 760 C C . THR A 1 94 ? -23.455 4.989 -4.615 1.00 72.69 94 THR A C 1
ATOM 762 O O . THR A 1 94 ? -23.885 6.088 -4.265 1.00 72.69 94 THR A O 1
ATOM 765 N N . ILE A 1 95 ? -23.864 4.394 -5.736 1.00 66.94 95 ILE A N 1
ATOM 766 C CA . ILE A 1 95 ? -25.044 4.852 -6.472 1.00 66.94 95 ILE A CA 1
ATOM 767 C C . ILE A 1 95 ? -26.251 4.237 -5.761 1.00 66.94 95 ILE A C 1
ATOM 769 O O . ILE A 1 95 ? -26.536 3.055 -5.937 1.00 66.94 95 ILE A O 1
ATOM 773 N N . ASN A 1 96 ? -26.930 5.014 -4.916 1.00 58.91 96 ASN A N 1
ATOM 774 C CA . ASN A 1 96 ? -28.247 4.623 -4.418 1.00 58.91 96 ASN A CA 1
ATOM 775 C C . ASN A 1 96 ? -29.212 4.684 -5.612 1.00 58.91 96 ASN A C 1
ATOM 777 O O . ASN A 1 96 ? -29.505 5.780 -6.093 1.00 58.91 96 ASN A O 1
ATOM 781 N N . ALA A 1 97 ? -29.612 3.521 -6.125 1.00 53.41 97 ALA A N 1
ATOM 782 C CA . ALA A 1 97 ? -30.684 3.388 -7.111 1.00 53.41 97 ALA A CA 1
ATOM 783 C C . ALA A 1 97 ? -32.055 3.432 -6.425 1.00 53.41 97 ALA A C 1
ATOM 785 O O . ALA A 1 97 ? -32.162 2.885 -5.303 1.00 53.41 97 ALA A O 1
#

Nearest PDB structure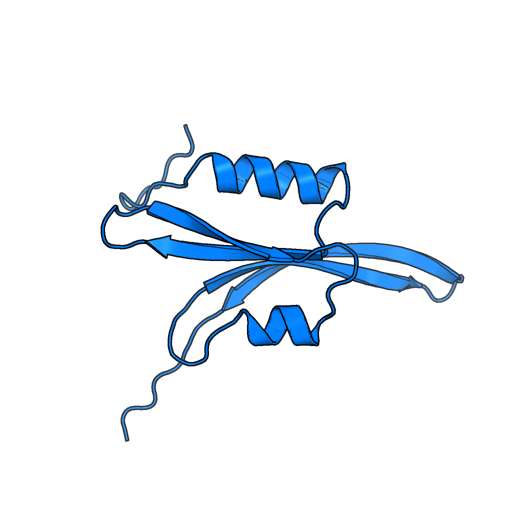s (foldseek):
  1f7s-assembly1_A  TM=9.588E-01  e=2.578E-12  Arabidopsis thaliana
  7rtx-assembly1_A  TM=9.497E-01  e=6.173E-09  Acanthamoeba castellanii
  7sog-assembly1_A  TM=9.356E-01  e=6.173E-09  Acanthamoeba castellanii
  7sog-assembly2_B  TM=8.989E-01  e=5.221E-07  Acanthamoeba castellanii
  7q8s-assembly1_B  TM=8.868E-01  e=6.312E-06  Leishmania major

Solvent-accessible surface area (backbone atoms only — not comparable to full-atom values): 5827 Å² total; per-residue (Å²): 136,82,86,51,94,79,72,47,43,67,42,67,62,47,57,53,52,50,50,44,29,74,76,68,58,62,33,31,29,37,35,30,34,75,39,74,93,75,34,27,35,36,70,70,45,78,34,43,71,84,52,50,71,66,59,53,52,74,69,57,54,86,87,47,58,38,41,34,40,37,53,48,69,48,68,46,97,85,72,44,83,46,70,48,80,43,81,45,80,47,78,54,82,83,79,84,127

InterPro domains:
  IPR002108 Actin-depolymerising factor homology domain [PF00241] (7-90)
  IPR002108 Actin-depolymerising factor homology domain [PS51263] (7-97)
  IPR002108 Actin-depoly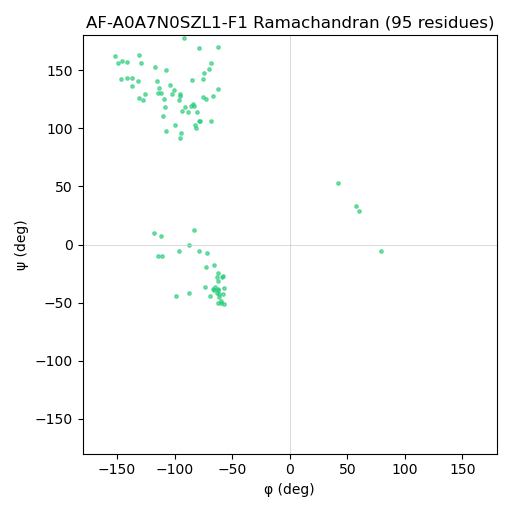merising factor homology domain [SM00102] (12-96)
  IPR017904 ADF/Cofilin [PTHR11913] (2-91)
  IPR017904 ADF/Cofilin [cd11286] (6-90)
  IPR029006 ADF-H/Gelsolin-like domain superfamily [G3DSA:3.40.20.10] (1-95)

Organism: Kalanchoe fedtschenkoi (NCBI:txid63787)

Mean predicted aligned error: 5.09 Å